Protein AF-A0A432GWC9-F1 (afdb_monomer)

Solvent-accessible surface area (backbone atoms only — not comparable to full-atom values): 4747 Å² total; per-residue (Å²): 136,76,98,52,77,52,68,63,46,41,78,74,69,54,47,73,65,58,50,55,52,48,42,55,50,47,24,65,73,71,74,45,92,67,57,68,65,58,43,52,54,51,51,54,50,54,51,52,74,65,40,91,45,70,68,58,34,50,53,49,53,51,37,51,26,54,54,32,45,76,71,76,38,77,58,74,78,76,130

Secondary structure (DSSP, 8-state):
------HHHHTTT--HHHHHHHHHHHHHHHSSPPPHHHHHHHHHHHHHHT--SHHHHHHHHHHHHHHHHHTT--TT---

Foldseek 3Di:
DDPDQPVLLVVVVDHPVLLVVQQVVVCVVVVHRDDSVVSNVVSLVVQLVVDPDPVSNVSSLVSQLVVCVVVVHRSDPDD

Structure (mmCIF, N/CA/C/O backbone):
data_AF-A0A432GWC9-F1
#
_entry.id   AF-A0A432GWC9-F1
#
loop_
_atom_site.group_PDB
_atom_site.id
_atom_site.type_symbol
_atom_site.label_atom_id
_atom_site.label_alt_id
_atom_site.label_comp_id
_atom_site.label_asym_id
_atom_site.label_entity_id
_atom_site.label_seq_id
_atom_site.pdbx_PDB_ins_code
_atom_site.Cartn_x
_atom_site.Cartn_y
_atom_site.Cartn_z
_atom_site.occupancy
_atom_site.B_iso_or_equiv
_atom_site.auth_seq_id
_atom_site.auth_comp_id
_atom_site.auth_asym_id
_atom_site.auth_atom_id
_atom_site.pdbx_PDB_model_num
ATOM 1 N N . MET A 1 1 ? -5.707 -14.955 11.431 1.00 41.81 1 MET A N 1
ATOM 2 C CA . MET A 1 1 ? -4.267 -14.999 11.778 1.00 41.81 1 MET A CA 1
ATOM 3 C C . MET A 1 1 ? -3.513 -14.506 10.563 1.00 41.81 1 MET A C 1
ATOM 5 O O . MET A 1 1 ? -3.764 -15.036 9.491 1.00 41.81 1 MET A O 1
ATOM 9 N N . ALA A 1 2 ? -2.660 -13.498 10.773 1.00 40.44 2 ALA A N 1
ATOM 10 C CA . ALA A 1 2 ? -2.067 -12.605 9.778 1.00 40.44 2 ALA A CA 1
ATOM 11 C C . ALA A 1 2 ? -3.055 -11.578 9.178 1.00 40.44 2 ALA A C 1
ATOM 13 O O . ALA A 1 2 ? -3.354 -11.643 7.993 1.00 40.44 2 ALA A O 1
ATOM 14 N N . ASP A 1 3 ? -3.460 -10.567 9.966 1.00 52.34 3 ASP A N 1
ATOM 15 C CA . ASP A 1 3 ? -3.911 -9.251 9.441 1.00 52.34 3 ASP A CA 1
ATOM 16 C C . ASP A 1 3 ? -2.687 -8.502 8.890 1.00 52.34 3 ASP A C 1
ATOM 18 O O . ASP A 1 3 ? -2.194 -7.496 9.392 1.00 52.34 3 ASP A O 1
ATOM 22 N N . SER A 1 4 ? -2.046 -9.174 7.948 1.00 75.12 4 SER A N 1
ATOM 23 C CA . SER A 1 4 ? -0.733 -8.881 7.428 1.00 75.12 4 SER A CA 1
ATOM 24 C C . SER A 1 4 ? -0.902 -8.046 6.183 1.00 75.12 4 SER A C 1
ATOM 26 O O . SER A 1 4 ? -1.705 -8.408 5.330 1.00 75.12 4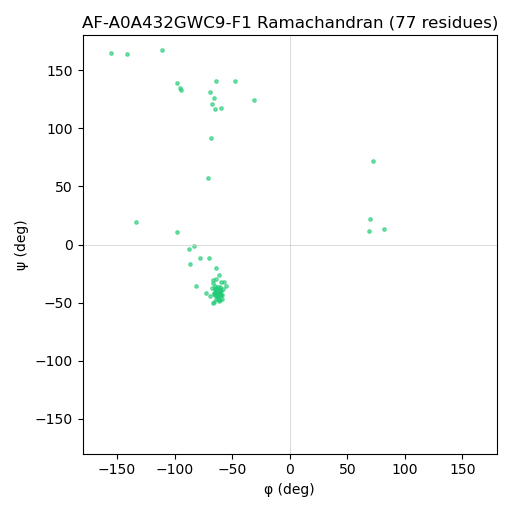 SER A O 1
ATOM 28 N N . ILE A 1 5 ? -0.094 -6.983 6.072 1.00 83.06 5 ILE A N 1
ATOM 29 C CA . ILE A 1 5 ? 0.118 -6.230 4.827 1.00 83.06 5 ILE A CA 1
ATOM 30 C C . ILE A 1 5 ? -0.022 -7.182 3.628 1.00 83.06 5 ILE A C 1
ATOM 32 O O . ILE A 1 5 ? 0.703 -8.190 3.627 1.00 83.06 5 ILE A O 1
ATOM 36 N N . PRO A 1 6 ? -0.914 -6.887 2.661 1.00 88.19 6 PRO A N 1
ATOM 37 C CA . PRO A 1 6 ? -1.104 -7.696 1.466 1.00 88.19 6 PRO A CA 1
ATOM 38 C C . PRO A 1 6 ? 0.234 -8.048 0.821 1.00 88.19 6 PRO A C 1
ATOM 40 O O . PRO A 1 6 ? 1.148 -7.221 0.785 1.00 88.19 6 PRO A O 1
ATOM 43 N N . GLU A 1 7 ? 0.365 -9.274 0.323 1.00 88.62 7 GLU A N 1
ATOM 44 C CA . GLU A 1 7 ? 1.601 -9.751 -0.308 1.00 88.62 7 GLU A CA 1
ATOM 45 C C . GLU A 1 7 ? 2.029 -8.834 -1.462 1.00 88.62 7 GLU A C 1
ATOM 47 O O . GLU A 1 7 ? 3.209 -8.520 -1.606 1.00 88.62 7 GLU A O 1
ATOM 52 N N . GLU A 1 8 ? 1.043 -8.308 -2.183 1.00 90.19 8 GLU A N 1
ATOM 53 C CA . GLU A 1 8 ? 1.175 -7.325 -3.249 1.00 90.19 8 GLU A CA 1
ATOM 54 C C . GLU A 1 8 ? 1.855 -6.038 -2.785 1.00 90.19 8 GLU A C 1
ATOM 56 O O . GLU A 1 8 ? 2.643 -5.465 -3.522 1.00 90.19 8 GLU A O 1
ATOM 61 N N . LEU A 1 9 ? 1.582 -5.571 -1.564 1.00 89.81 9 LEU A N 1
ATOM 62 C CA . LEU A 1 9 ? 2.246 -4.397 -0.991 1.00 89.81 9 LEU A CA 1
ATOM 63 C C . LEU A 1 9 ? 3.612 -4.772 -0.401 1.00 89.81 9 LEU A C 1
ATOM 65 O O . LEU A 1 9 ? 4.577 -4.014 -0.542 1.00 89.81 9 LEU A O 1
ATOM 69 N N . ARG A 1 10 ? 3.738 -5.968 0.188 1.00 89.38 10 ARG A N 1
ATOM 70 C CA . ARG A 1 10 ? 5.025 -6.483 0.684 1.00 89.38 10 ARG A CA 1
ATOM 71 C C . ARG A 1 10 ? 6.055 -6.627 -0.430 1.00 89.38 10 ARG A C 1
ATOM 73 O O . ARG A 1 10 ? 7.224 -6.332 -0.189 1.00 89.38 10 ARG A O 1
ATOM 80 N N . SER A 1 11 ? 5.650 -7.014 -1.644 1.00 87.38 11 SER A N 1
ATOM 81 C CA . SER A 1 11 ? 6.564 -7.1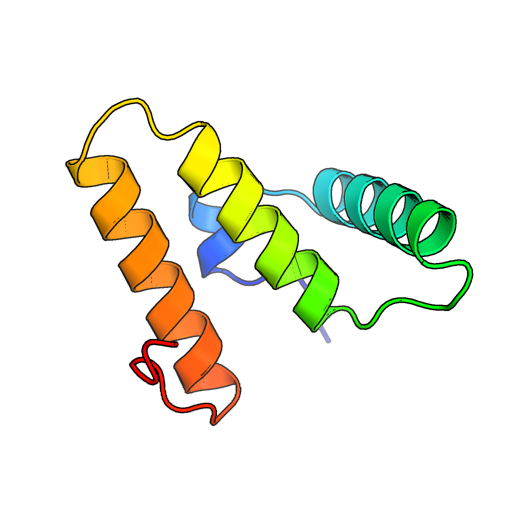12 -2.791 1.00 87.38 11 SER A CA 1
ATOM 82 C C . SER A 1 11 ? 7.167 -5.767 -3.204 1.00 87.38 11 SER A C 1
ATOM 84 O O . SER A 1 11 ? 8.225 -5.747 -3.827 1.00 87.38 11 SER A O 1
ATOM 86 N N . PHE A 1 12 ? 6.547 -4.648 -2.811 1.00 87.88 12 PHE A N 1
ATOM 87 C CA . PHE A 1 12 ? 7.095 -3.297 -2.987 1.00 87.88 12 PHE A CA 1
ATOM 88 C C . PHE A 1 12 ? 7.780 -2.746 -1.728 1.00 87.88 12 PHE A C 1
ATOM 90 O O . PHE A 1 12 ? 8.119 -1.565 -1.682 1.00 87.88 12 PHE A O 1
ATOM 97 N N . GLY A 1 13 ? 8.011 -3.585 -0.715 1.00 89.88 13 GLY A N 1
ATOM 98 C CA . GLY A 1 13 ? 8.722 -3.211 0.507 1.00 89.88 13 GLY A CA 1
ATOM 99 C C . GLY A 1 13 ? 7.868 -2.498 1.556 1.00 89.88 13 GLY A C 1
ATOM 100 O O . GLY A 1 13 ? 8.430 -1.952 2.500 1.00 89.88 13 GLY A O 1
ATOM 101 N N . VAL A 1 14 ? 6.537 -2.504 1.421 1.00 91.81 14 VAL A N 1
ATOM 102 C CA . VAL A 1 14 ? 5.637 -1.921 2.427 1.00 91.81 14 VAL A CA 1
ATOM 103 C C . VAL A 1 14 ? 5.656 -2.765 3.697 1.00 91.81 14 VAL A C 1
ATOM 105 O O . VAL A 1 14 ? 5.486 -3.988 3.664 1.00 91.81 14 VAL A O 1
ATOM 108 N N . THR A 1 15 ? 5.829 -2.094 4.829 1.00 91.56 15 THR A N 1
ATOM 109 C CA . THR A 1 15 ? 5.886 -2.700 6.159 1.00 91.56 15 THR A CA 1
ATOM 110 C C . THR A 1 15 ? 4.657 -2.346 6.996 1.00 91.56 15 THR A C 1
ATOM 112 O O . THR A 1 15 ? 3.902 -1.430 6.674 1.00 91.56 15 THR A O 1
ATOM 115 N N . SER A 1 16 ? 4.466 -3.040 8.123 1.00 89.31 16 SER A N 1
ATOM 116 C CA . SER A 1 16 ? 3.427 -2.683 9.103 1.00 89.31 16 SER A CA 1
ATOM 117 C C . SER A 1 16 ? 3.575 -1.250 9.618 1.00 89.31 16 SER A C 1
ATOM 119 O O . SER A 1 16 ? 2.578 -0.583 9.862 1.00 89.31 16 SER A O 1
ATOM 121 N N . LYS A 1 17 ? 4.813 -0.747 9.708 1.00 91.00 17 LYS A N 1
ATOM 122 C CA . LYS A 1 17 ? 5.078 0.633 10.114 1.00 91.00 17 LYS A CA 1
ATOM 123 C C . LYS A 1 17 ? 4.519 1.636 9.100 1.00 91.00 17 LYS A C 1
ATOM 125 O O . LYS A 1 17 ? 3.893 2.606 9.508 1.00 91.00 17 LYS A O 1
ATOM 130 N N . ASP A 1 18 ? 4.704 1.386 7.803 1.00 91.62 18 ASP A N 1
ATOM 131 C CA . ASP A 1 18 ? 4.164 2.253 6.744 1.00 91.62 18 ASP A CA 1
ATOM 132 C C . ASP A 1 18 ? 2.631 2.284 6.780 1.00 91.62 18 ASP A C 1
ATOM 134 O O . ASP A 1 18 ? 2.017 3.328 6.564 1.00 91.62 18 ASP A O 1
ATOM 138 N N . PHE A 1 19 ? 2.007 1.149 7.102 1.00 91.88 19 PHE A N 1
ATOM 139 C CA . PHE A 1 19 ? 0.564 1.070 7.300 1.00 91.88 19 PHE A CA 1
ATOM 140 C C . PHE A 1 19 ? 0.094 1.871 8.511 1.00 91.88 19 PHE A C 1
ATOM 142 O O . PHE A 1 19 ? -0.819 2.680 8.366 1.00 91.88 19 PHE A O 1
ATOM 149 N N . ASP A 1 20 ? 0.718 1.697 9.678 1.00 91.69 20 ASP A N 1
ATOM 150 C CA . ASP A 1 20 ? 0.340 2.426 10.894 1.00 91.69 20 ASP A CA 1
ATOM 151 C C . ASP A 1 20 ? 0.512 3.941 10.714 1.00 91.69 20 ASP A C 1
ATOM 153 O O . ASP A 1 20 ? -0.359 4.729 11.099 1.00 91.69 20 ASP A O 1
ATOM 157 N N . GLU A 1 21 ? 1.607 4.359 10.070 1.00 93.38 21 GLU A N 1
ATOM 158 C CA . GLU A 1 21 ? 1.848 5.758 9.717 1.00 93.38 21 GLU A CA 1
ATOM 159 C C . GLU A 1 21 ? 0.767 6.281 8.766 1.00 93.38 21 GLU A C 1
ATOM 161 O O . GLU A 1 21 ? 0.164 7.328 9.029 1.00 93.38 21 GLU A O 1
ATOM 166 N N . LYS A 1 22 ? 0.465 5.541 7.691 1.00 92.94 22 LYS A N 1
ATOM 167 C CA . LYS A 1 22 ? -0.538 5.954 6.707 1.00 92.94 22 LYS A CA 1
ATOM 168 C C . LYS A 1 22 ? -1.945 5.995 7.301 1.00 92.94 22 LYS A C 1
ATOM 170 O O . LYS A 1 22 ? -2.657 6.975 7.079 1.00 92.94 22 LYS A O 1
ATOM 175 N N . LYS A 1 23 ? -2.324 4.997 8.105 1.00 92.94 23 LYS A N 1
ATOM 176 C CA . LYS A 1 23 ? -3.596 4.951 8.843 1.00 92.94 23 LYS A CA 1
ATOM 177 C C . LYS A 1 23 ? -3.714 6.154 9.774 1.00 92.94 23 LYS A C 1
ATOM 179 O O . LYS A 1 23 ? -4.720 6.855 9.745 1.00 92.94 23 LYS A O 1
ATOM 184 N N . GLY A 1 24 ? -2.661 6.466 10.530 1.00 92.12 24 GLY A N 1
ATOM 185 C CA . GLY A 1 24 ? -2.629 7.636 11.407 1.00 92.12 24 GLY A CA 1
ATOM 186 C C . GLY A 1 24 ? -2.791 8.967 10.666 1.00 92.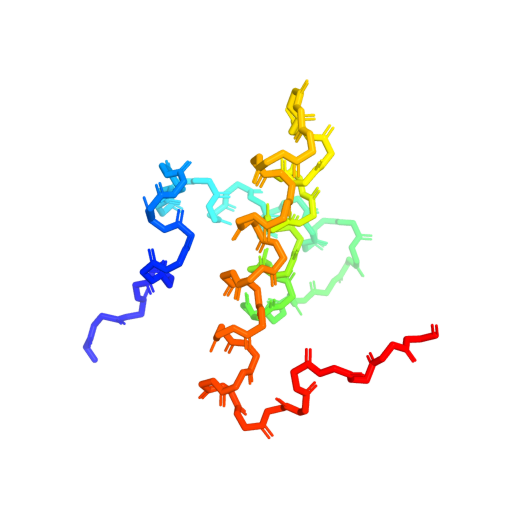12 24 GLY A C 1
ATOM 187 O O . GLY A 1 24 ? -3.470 9.865 11.168 1.00 92.12 24 GLY A O 1
ATOM 188 N N . VAL A 1 25 ? -2.196 9.108 9.476 1.00 92.75 25 VAL A N 1
ATOM 189 C CA . VAL A 1 25 ? -2.377 10.295 8.624 1.00 92.75 25 VAL A CA 1
ATOM 190 C C . VAL A 1 25 ? -3.815 10.384 8.112 1.00 92.75 25 VAL A C 1
ATOM 192 O O . VAL A 1 25 ? -4.448 11.421 8.296 1.00 92.75 25 VAL A O 1
ATOM 195 N N . LEU A 1 26 ? -4.352 9.307 7.535 1.00 90.69 26 LEU A N 1
ATOM 196 C CA . LEU A 1 26 ? -5.698 9.301 6.955 1.00 90.69 26 LEU A CA 1
ATOM 197 C C . LEU A 1 26 ? -6.782 9.557 8.010 1.00 90.69 26 LEU A C 1
ATOM 199 O O . LEU A 1 26 ? -7.641 10.407 7.790 1.00 90.69 26 LEU A O 1
ATOM 203 N N . THR A 1 27 ? -6.694 8.928 9.185 1.00 91.31 27 THR A N 1
ATOM 204 C CA . THR A 1 27 ? -7.628 9.158 10.302 1.00 91.31 27 THR A CA 1
ATOM 205 C C . THR A 1 27 ? -7.623 10.619 10.753 1.00 91.31 27 THR A C 1
ATOM 207 O O . THR A 1 27 ? -8.678 11.196 11.016 1.00 91.31 27 THR A O 1
ATOM 210 N N . LYS A 1 28 ? -6.448 11.266 10.799 1.00 91.88 28 LYS A N 1
ATOM 211 C CA . LYS A 1 28 ? -6.350 12.702 11.115 1.00 91.88 28 LYS A CA 1
ATOM 212 C C . LYS A 1 28 ? -6.957 13.579 10.023 1.00 91.88 28 LYS A C 1
ATOM 214 O O . LYS A 1 28 ? -7.558 14.599 10.344 1.00 91.88 28 LYS A O 1
ATOM 219 N N . THR A 1 29 ? -6.788 13.208 8.756 1.00 89.12 29 THR A N 1
ATOM 220 C CA . THR A 1 29 ? -7.311 13.970 7.615 1.00 89.12 29 THR A CA 1
ATOM 221 C C . THR A 1 29 ? -8.826 13.838 7.476 1.00 89.12 29 THR A C 1
ATOM 223 O O . THR A 1 29 ? -9.495 14.833 7.216 1.00 89.12 29 THR A O 1
ATOM 226 N N . MET A 1 30 ? -9.375 12.638 7.665 1.00 85.69 30 MET A N 1
ATOM 227 C CA . MET A 1 30 ? -10.808 12.365 7.516 1.00 85.69 30 MET A CA 1
ATOM 228 C C . MET A 1 30 ? -11.612 12.642 8.793 1.00 85.69 30 MET A C 1
ATOM 230 O O . MET A 1 30 ? -12.834 12.751 8.734 1.00 85.69 30 MET A O 1
ATOM 234 N N . GLY A 1 31 ? -10.950 12.753 9.950 1.00 84.62 31 GLY A N 1
ATOM 235 C CA . GLY A 1 31 ? -11.602 12.994 11.241 1.00 84.62 31 GLY A CA 1
ATOM 236 C C . GLY A 1 31 ? -12.444 11.818 11.747 1.00 84.62 31 GLY A C 1
ATOM 237 O O . GLY A 1 31 ? -13.211 11.981 12.694 1.00 84.62 31 GLY A O 1
ATOM 238 N N . THR A 1 32 ? -12.319 10.648 11.120 1.00 86.25 32 THR A N 1
ATOM 239 C CA . THR A 1 32 ? -13.060 9.419 11.434 1.00 86.25 32 THR A CA 1
ATOM 240 C C . THR A 1 32 ? -12.138 8.208 11.297 1.00 86.25 32 THR A C 1
ATOM 242 O O . THR A 1 32 ? -11.040 8.324 10.750 1.00 86.25 32 THR A O 1
ATOM 245 N N . GLU A 1 33 ? -12.544 7.062 11.846 1.00 85.00 33 GLU A N 1
ATOM 246 C CA . GLU A 1 33 ? -11.789 5.816 11.705 1.00 85.00 33 GLU A CA 1
ATOM 247 C C . GLU A 1 33 ? -11.787 5.352 10.243 1.00 85.00 33 GLU A C 1
ATOM 249 O O . GLU A 1 33 ? -12.840 5.221 9.625 1.00 85.00 33 GLU A O 1
ATOM 254 N N . VAL A 1 34 ? -10.589 5.129 9.701 1.00 87.50 34 VAL A N 1
ATOM 255 C CA . VAL A 1 34 ? -10.376 4.775 8.293 1.00 87.50 34 VAL A CA 1
ATOM 256 C C . VAL A 1 34 ? -10.302 3.263 8.141 1.00 87.50 34 VAL A C 1
ATOM 258 O O . VAL A 1 34 ? -9.574 2.592 8.883 1.00 87.50 34 VAL A O 1
ATOM 261 N N . ASP A 1 35 ? -11.034 2.740 7.157 1.00 89.00 35 ASP A N 1
ATOM 262 C CA . ASP A 1 35 ? -11.030 1.321 6.812 1.00 89.00 35 ASP A CA 1
ATOM 263 C C . ASP A 1 35 ? -9.644 0.886 6.312 1.00 89.00 35 ASP A C 1
ATOM 265 O O . ASP A 1 35 ? -8.967 1.598 5.567 1.00 89.00 35 ASP A O 1
ATOM 269 N N . GLU A 1 36 ? -9.203 -0.308 6.702 1.00 89.06 36 GLU A N 1
ATOM 270 C CA . GLU A 1 36 ? -7.872 -0.808 6.338 1.00 89.06 36 GLU A CA 1
ATOM 271 C C . GLU A 1 36 ? -7.677 -0.903 4.822 1.00 89.06 36 GLU A C 1
ATOM 273 O O . GLU A 1 36 ? -6.578 -0.648 4.323 1.00 89.06 36 GLU A O 1
ATOM 278 N N . LYS A 1 37 ? -8.743 -1.191 4.065 1.00 88.00 37 LYS A N 1
ATOM 279 C CA . LYS A 1 37 ? -8.699 -1.229 2.601 1.00 88.00 37 LYS A CA 1
ATOM 280 C C . LYS A 1 37 ? -8.376 0.141 2.031 1.00 88.00 37 LYS A C 1
ATOM 282 O O . LYS A 1 37 ? -7.585 0.216 1.095 1.00 88.00 37 LYS A O 1
ATOM 287 N N . GLU A 1 38 ? -8.933 1.212 2.593 1.00 87.88 38 GLU A N 1
ATOM 288 C CA . GLU A 1 38 ? -8.619 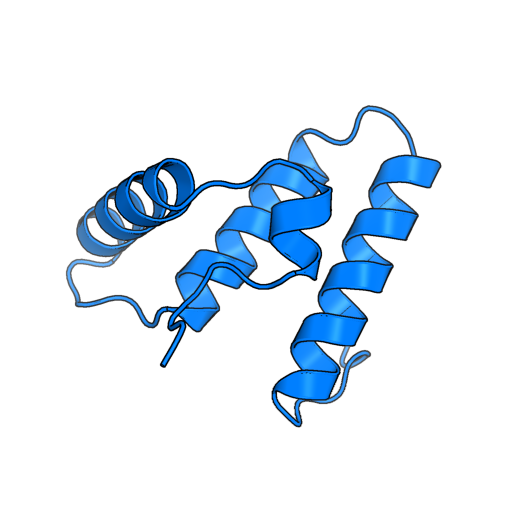2.579 2.166 1.00 87.88 38 GLU A CA 1
ATOM 289 C C . GLU A 1 38 ? -7.154 2.925 2.442 1.00 87.88 38 GLU A C 1
ATOM 291 O O . GLU A 1 38 ? -6.492 3.533 1.596 1.00 87.88 38 GLU A O 1
ATOM 296 N N . VAL A 1 39 ? -6.610 2.463 3.573 1.00 91.94 39 VAL A N 1
ATOM 297 C CA . VAL A 1 39 ? -5.179 2.602 3.875 1.00 91.94 39 VAL A CA 1
ATOM 298 C C . VAL A 1 39 ? -4.337 1.879 2.820 1.00 91.94 39 VAL A C 1
ATOM 300 O O . VAL A 1 39 ? -3.412 2.475 2.265 1.00 91.94 39 VAL A O 1
ATOM 303 N N . PHE A 1 40 ? -4.678 0.632 2.477 1.00 91.00 40 PHE A N 1
ATOM 304 C CA . PHE A 1 40 ? -3.972 -0.132 1.444 1.00 91.00 40 PHE A CA 1
ATOM 305 C C . PHE A 1 40 ? -4.068 0.518 0.060 1.00 91.00 40 PHE A C 1
ATOM 307 O O . PHE A 1 40 ? -3.049 0.647 -0.6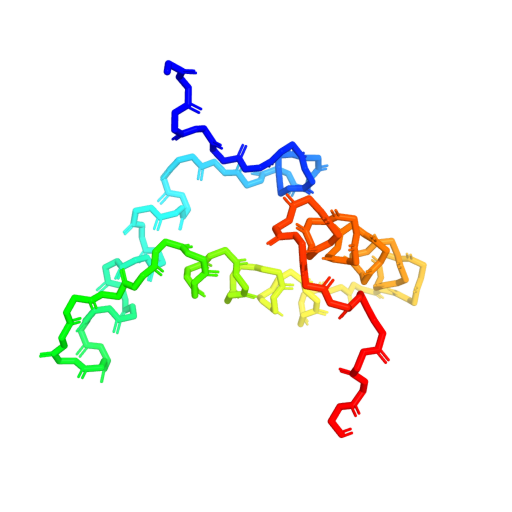21 1.00 91.00 40 PHE A O 1
ATOM 314 N N . PHE A 1 41 ? -5.249 0.996 -0.342 1.00 89.69 41 PHE A N 1
ATOM 315 C CA . PHE A 1 41 ? -5.418 1.739 -1.594 1.00 89.69 41 PHE A CA 1
ATOM 316 C C . PHE A 1 41 ? -4.540 2.987 -1.635 1.00 89.69 41 PHE A C 1
ATOM 318 O O . PHE A 1 41 ? -3.875 3.246 -2.641 1.00 89.69 41 PHE A O 1
ATOM 325 N N . SER A 1 42 ? -4.486 3.732 -0.534 1.00 91.94 42 SER A N 1
ATOM 326 C CA . SER A 1 42 ? -3.664 4.933 -0.456 1.00 91.94 42 SER A CA 1
ATOM 327 C C . SER A 1 42 ? -2.162 4.619 -0.513 1.00 91.94 42 SER A C 1
ATOM 329 O O . SER A 1 42 ? -1.401 5.370 -1.119 1.00 91.94 42 SER A O 1
ATOM 331 N N . LEU A 1 43 ? -1.722 3.479 0.033 1.00 94.06 43 LEU A N 1
ATOM 332 C CA . LEU A 1 43 ? -0.337 3.009 -0.106 1.00 94.06 43 LEU A CA 1
ATOM 333 C C . LEU A 1 43 ? 0.009 2.642 -1.558 1.00 94.06 43 LEU A C 1
ATOM 335 O O . LEU A 1 43 ? 1.076 3.022 -2.043 1.00 94.06 43 LEU A O 1
ATOM 339 N N . PHE A 1 44 ? -0.891 1.972 -2.287 1.00 92.38 44 PHE A N 1
ATOM 340 C CA . PHE A 1 44 ? -0.702 1.724 -3.722 1.00 92.38 44 PHE A CA 1
ATOM 341 C C . PHE A 1 44 ? -0.588 3.028 -4.523 1.00 92.38 44 PHE A C 1
ATOM 343 O O . PHE A 1 44 ? 0.259 3.129 -5.411 1.00 92.38 44 PHE A O 1
ATOM 350 N N . GLN A 1 45 ? -1.396 4.042 -4.196 1.00 90.94 45 GLN A N 1
ATOM 351 C CA . GLN A 1 45 ? -1.331 5.361 -4.837 1.00 90.94 45 GLN A CA 1
ATOM 352 C C . GLN A 1 45 ? -0.010 6.088 -4.550 1.00 90.94 45 GLN A C 1
ATOM 354 O O . GLN A 1 45 ? 0.587 6.666 -5.465 1.00 90.94 45 GLN A O 1
ATOM 359 N N . ASP A 1 46 ? 0.484 6.030 -3.311 1.00 92.75 46 ASP A N 1
ATOM 360 C CA . ASP A 1 46 ? 1.779 6.610 -2.946 1.00 92.75 46 ASP A CA 1
ATOM 361 C C . ASP A 1 46 ? 2.922 5.953 -3.733 1.00 92.75 46 ASP A C 1
ATOM 363 O O . ASP A 1 46 ? 3.812 6.644 -4.237 1.00 92.75 46 ASP A O 1
ATOM 367 N N . LEU A 1 47 ? 2.894 4.622 -3.866 1.00 92.00 47 LEU A N 1
ATOM 368 C CA . LEU A 1 47 ? 3.871 3.873 -4.658 1.00 92.00 47 LEU A CA 1
ATOM 369 C C . LEU A 1 47 ? 3.780 4.226 -6.147 1.00 92.00 47 LEU A C 1
ATOM 371 O O . LEU A 1 47 ? 4.810 4.449 -6.781 1.00 92.00 47 LEU A O 1
ATOM 375 N N . ALA A 1 48 ? 2.565 4.336 -6.693 1.00 89.50 48 ALA A N 1
ATOM 376 C CA . ALA A 1 48 ? 2.340 4.722 -8.086 1.00 89.50 48 ALA A CA 1
ATOM 377 C C . ALA A 1 48 ? 2.872 6.132 -8.379 1.00 89.50 48 ALA A C 1
ATOM 379 O O . ALA A 1 48 ? 3.512 6.349 -9.405 1.00 89.50 48 ALA A O 1
ATOM 380 N N . THR A 1 49 ? 2.692 7.070 -7.447 1.00 89.12 49 THR A N 1
ATOM 381 C CA . THR A 1 49 ? 3.208 8.445 -7.566 1.00 89.12 49 THR A CA 1
ATOM 382 C C . THR A 1 49 ? 4.739 8.494 -7.532 1.00 89.12 49 THR A C 1
ATOM 384 O O . THR A 1 49 ? 5.352 9.354 -8.161 1.00 89.12 49 THR A O 1
ATOM 387 N N . LYS A 1 50 ? 5.376 7.558 -6.818 1.00 89.00 50 LYS A N 1
ATOM 388 C CA . LYS A 1 50 ? 6.840 7.435 -6.730 1.00 89.00 50 LYS A CA 1
ATOM 389 C C . LYS A 1 50 ? 7.446 6.575 -7.846 1.00 89.00 50 LYS A C 1
ATOM 391 O O . LYS A 1 50 ? 8.669 6.436 -7.900 1.00 89.00 50 LYS A O 1
ATOM 396 N N . ALA A 1 51 ? 6.632 5.980 -8.718 1.00 89.50 51 ALA A N 1
ATOM 397 C CA . ALA A 1 51 ? 7.115 5.107 -9.777 1.00 89.50 51 ALA A CA 1
ATOM 398 C C . ALA A 1 51 ?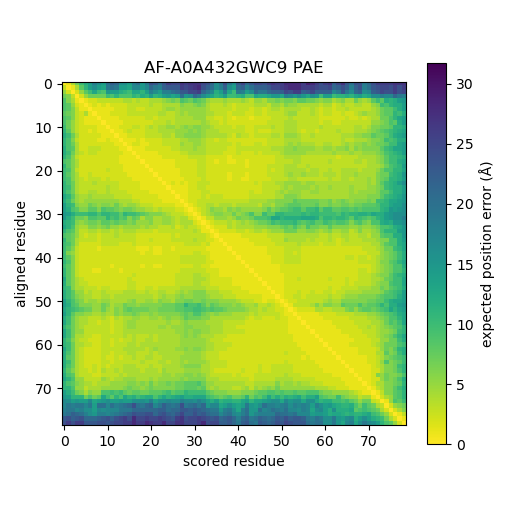 7.975 5.896 -10.778 1.00 89.50 51 ALA A C 1
ATOM 400 O O . ALA A 1 51 ? 7.507 6.796 -11.469 1.00 89.50 51 ALA A O 1
ATOM 401 N N . ILE A 1 52 ? 9.253 5.530 -10.877 1.00 86.69 52 ILE A N 1
ATOM 402 C CA . ILE A 1 52 ? 10.236 6.226 -11.723 1.00 86.69 52 ILE A CA 1
ATOM 403 C C . ILE A 1 52 ? 10.120 5.878 -13.214 1.00 86.69 52 ILE A C 1
ATOM 405 O O . ILE A 1 52 ? 10.772 6.504 -14.047 1.00 86.69 52 ILE A O 1
ATOM 409 N N . ASN A 1 53 ? 9.345 4.846 -13.563 1.00 90.31 53 ASN A N 1
ATOM 410 C CA . ASN A 1 53 ? 9.144 4.423 -14.944 1.00 90.31 53 ASN A CA 1
ATOM 411 C C . ASN A 1 53 ? 7.815 3.674 -15.136 1.00 90.31 53 ASN A C 1
ATOM 413 O O . ASN A 1 53 ? 7.193 3.192 -14.186 1.00 90.31 53 ASN A O 1
ATOM 417 N N . TYR A 1 54 ? 7.420 3.542 -16.404 1.00 88.81 54 TYR A N 1
ATOM 418 C CA . TYR A 1 54 ? 6.173 2.892 -16.804 1.00 88.81 54 TYR A CA 1
ATOM 419 C C . TYR A 1 54 ? 6.107 1.400 -16.460 1.00 88.81 54 TYR A C 1
ATOM 421 O O . TYR A 1 54 ? 5.018 0.907 -16.196 1.00 88.81 54 TYR A O 1
ATOM 429 N N . GLN A 1 55 ? 7.232 0.681 -16.426 1.00 89.88 55 GLN A N 1
ATOM 430 C CA . GLN A 1 55 ? 7.236 -0.750 -16.094 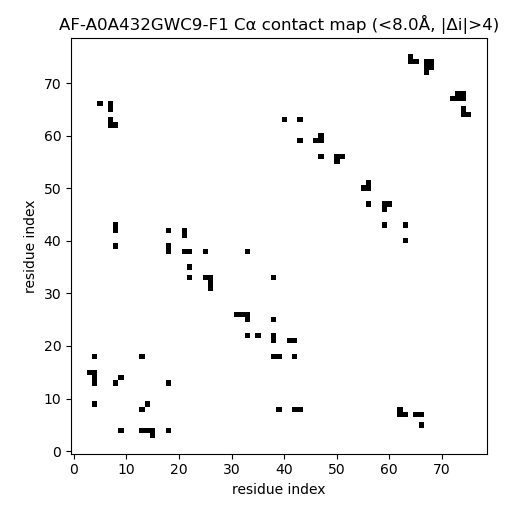1.00 89.88 55 GLN A CA 1
ATOM 431 C C . GLN A 1 55 ? 6.883 -0.979 -14.618 1.00 89.88 55 GLN A C 1
ATOM 433 O O . GLN A 1 55 ? 6.051 -1.827 -14.304 1.00 89.88 55 GLN A O 1
ATOM 438 N N . ILE A 1 56 ? 7.460 -0.179 -13.716 1.00 88.62 56 ILE A N 1
ATOM 439 C CA . ILE A 1 56 ? 7.135 -0.205 -12.283 1.00 88.62 56 ILE A CA 1
ATOM 440 C C . ILE A 1 56 ? 5.674 0.196 -12.072 1.00 88.62 56 ILE A C 1
ATOM 442 O O . ILE A 1 56 ? 4.965 -0.449 -11.303 1.00 88.62 56 ILE A O 1
ATOM 446 N N . LEU A 1 57 ? 5.204 1.217 -12.792 1.00 89.75 57 LEU A N 1
ATOM 447 C CA . LEU A 1 57 ? 3.815 1.659 -12.720 1.00 89.75 57 LEU A CA 1
ATOM 448 C C . LEU A 1 57 ? 2.834 0.566 -13.183 1.00 89.75 57 LEU A C 1
ATOM 450 O O . LEU A 1 57 ? 1.844 0.306 -12.505 1.00 89.75 57 LEU A O 1
ATOM 454 N N . GLN A 1 58 ? 3.122 -0.112 -14.298 1.00 89.75 58 GLN A N 1
ATOM 455 C CA . GLN A 1 58 ? 2.320 -1.238 -14.789 1.00 89.75 58 GLN A CA 1
ATOM 456 C C . GLN A 1 58 ? 2.278 -2.388 -13.778 1.00 89.75 58 GLN A C 1
ATOM 458 O O . GLN A 1 58 ? 1.206 -2.931 -13.515 1.00 89.75 58 GLN A O 1
ATOM 463 N N . LEU A 1 59 ? 3.418 -2.728 -13.170 1.00 91.69 59 LEU A N 1
ATOM 464 C CA . LEU A 1 59 ? 3.488 -3.772 -12.148 1.00 91.69 59 LEU A CA 1
ATOM 465 C C . LEU A 1 59 ? 2.689 -3.396 -10.888 1.00 91.69 59 LEU A C 1
ATOM 467 O O . LEU A 1 59 ? 2.036 -4.259 -10.303 1.00 91.69 59 LEU A O 1
ATOM 471 N N . LEU A 1 60 ? 2.706 -2.123 -10.480 1.00 91.50 60 LEU A N 1
ATOM 472 C CA . LEU A 1 60 ? 1.906 -1.623 -9.357 1.00 91.50 60 LEU A CA 1
ATOM 473 C C . LEU A 1 60 ? 0.405 -1.735 -9.632 1.00 91.50 60 LEU A C 1
ATOM 475 O O . LEU A 1 60 ? -0.324 -2.252 -8.789 1.00 91.50 60 LEU A O 1
ATOM 479 N N . TYR A 1 61 ? -0.053 -1.317 -10.815 1.00 88.75 61 TYR A N 1
ATOM 480 C CA . TYR A 1 61 ? -1.462 -1.454 -11.195 1.00 88.75 61 TYR A CA 1
ATOM 481 C C . TYR A 1 61 ? -1.897 -2.915 -11.320 1.00 88.75 61 TYR A C 1
ATOM 483 O O . TYR A 1 61 ? -3.011 -3.252 -10.927 1.00 88.75 61 TYR A O 1
ATOM 491 N N . TRP A 1 62 ? -1.018 -3.794 -11.803 1.00 90.38 62 TRP A N 1
ATOM 492 C CA . TRP A 1 62 ? -1.285 -5.230 -11.838 1.00 90.38 62 TRP A CA 1
ATOM 493 C C . TRP A 1 62 ? -1.481 -5.811 -10.431 1.00 90.38 62 TRP A C 1
ATOM 495 O O . TRP A 1 62 ? -2.458 -6.507 -10.171 1.00 90.38 62 TRP A O 1
ATOM 505 N N . ASN A 1 63 ? -0.590 -5.474 -9.498 1.00 90.19 63 ASN A N 1
ATOM 506 C CA . ASN A 1 63 ? -0.700 -5.896 -8.102 1.00 90.19 63 ASN A CA 1
ATOM 507 C C . ASN A 1 63 ? -1.946 -5.316 -7.418 1.00 90.19 63 ASN A C 1
ATOM 509 O O . ASN A 1 63 ? -2.624 -6.010 -6.665 1.00 90.19 63 ASN A O 1
ATOM 513 N N . LEU A 1 64 ? -2.307 -4.073 -7.732 1.00 89.69 64 LEU A N 1
ATOM 514 C CA . LEU A 1 64 ? -3.553 -3.478 -7.264 1.00 89.69 64 LEU A CA 1
ATOM 515 C C . LEU A 1 64 ? -4.786 -4.238 -7.779 1.00 89.69 64 LEU A C 1
ATOM 517 O O . LEU A 1 64 ? -5.728 -4.458 -7.020 1.00 89.69 64 LEU A O 1
ATOM 521 N N . ALA A 1 65 ? -4.782 -4.648 -9.049 1.00 87.88 65 ALA A N 1
ATOM 522 C CA . ALA A 1 65 ? -5.864 -5.433 -9.634 1.00 87.88 65 ALA A CA 1
ATOM 523 C C . ALA A 1 65 ? -5.994 -6.807 -8.957 1.00 87.88 65 ALA A C 1
ATOM 525 O O . ALA A 1 65 ? -7.101 -7.192 -8.593 1.00 87.88 65 ALA A O 1
ATOM 526 N N . LEU A 1 66 ? -4.876 -7.500 -8.703 1.00 88.69 66 LEU A N 1
ATOM 527 C CA . LEU A 1 66 ? -4.866 -8.763 -7.952 1.00 88.69 66 LEU A CA 1
ATOM 528 C C . LEU A 1 66 ? -5.411 -8.593 -6.529 1.00 88.69 66 LEU A C 1
ATOM 530 O O . LEU A 1 66 ? -6.201 -9.410 -6.060 1.00 88.69 66 LEU A O 1
ATOM 534 N N . TYR A 1 67 ? -5.026 -7.510 -5.852 1.00 87.69 67 TYR A N 1
ATOM 535 C CA . TYR A 1 67 ? -5.552 -7.191 -4.531 1.00 87.69 67 TYR A CA 1
ATOM 536 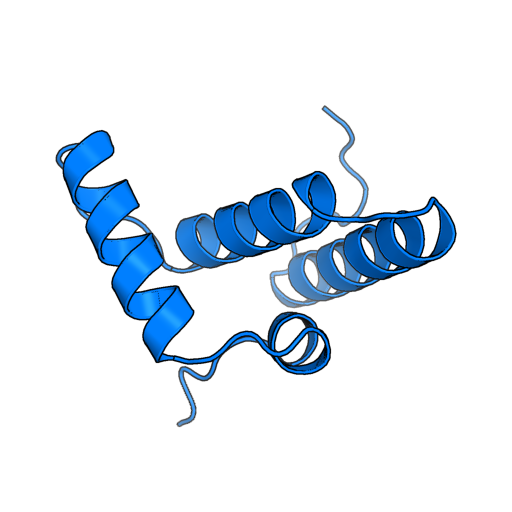C C . TYR A 1 67 ? -7.070 -6.939 -4.564 1.00 87.69 67 TYR A C 1
ATOM 538 O O . TYR A 1 67 ? -7.798 -7.480 -3.735 1.00 87.69 67 TYR A O 1
ATOM 546 N N . LYS A 1 68 ? -7.569 -6.172 -5.544 1.00 85.50 68 LYS A N 1
ATOM 547 C CA . LYS A 1 68 ? -9.013 -5.938 -5.736 1.00 85.50 68 LYS A CA 1
ATOM 548 C C . LYS A 1 68 ? -9.783 -7.227 -6.030 1.00 85.50 68 LYS A C 1
ATOM 550 O O . LYS A 1 68 ? -10.835 -7.447 -5.435 1.00 85.50 68 LYS A O 1
ATOM 555 N N . ASP A 1 69 ? -9.230 -8.092 -6.876 1.00 86.75 69 ASP A N 1
ATOM 556 C CA . ASP A 1 69 ? -9.813 -9.396 -7.203 1.00 86.75 69 ASP A CA 1
ATOM 557 C C . ASP A 1 69 ? -9.961 -10.275 -5.948 1.00 86.75 69 ASP A C 1
ATOM 559 O O . ASP A 1 69 ? -11.033 -10.818 -5.681 1.00 86.75 69 ASP A O 1
ATOM 563 N N . LYS A 1 70 ? -8.940 -10.300 -5.076 1.00 85.44 70 LYS A N 1
ATOM 564 C CA . LYS A 1 70 ? -9.003 -10.985 -3.769 1.00 85.44 70 LYS A CA 1
ATOM 565 C C . LYS A 1 70 ? -10.084 -10.430 -2.837 1.00 85.44 70 LYS A C 1
ATOM 567 O O . LYS A 1 70 ? -10.569 -11.154 -1.969 1.00 85.44 70 LYS A O 1
ATOM 572 N N . LEU A 1 71 ? -10.460 -9.162 -2.996 1.00 82.75 71 LEU A N 1
ATOM 573 C CA . LEU A 1 71 ? -11.559 -8.540 -2.257 1.00 82.75 71 LEU A CA 1
ATOM 574 C C . LEU A 1 71 ? -12.939 -8.811 -2.882 1.00 82.75 71 LEU A C 1
ATOM 576 O O . LEU A 1 71 ? -13.939 -8.353 -2.327 1.00 82.75 71 LEU A O 1
ATOM 580 N N . GLY A 1 72 ? -13.008 -9.527 -4.010 1.00 82.06 72 GLY A N 1
ATOM 581 C CA . GLY A 1 72 ? -14.235 -9.734 -4.780 1.00 82.06 72 GLY A CA 1
ATOM 582 C C . GLY A 1 72 ? -14.735 -8.463 -5.472 1.00 82.06 72 GLY A C 1
ATOM 583 O O . GLY A 1 72 ? -15.927 -8.351 -5.746 1.00 82.06 72 GLY A O 1
ATOM 584 N N . GLN A 1 73 ? -13.850 -7.485 -5.688 1.00 75.38 73 GLN A N 1
ATOM 585 C CA . GLN A 1 73 ? -14.151 -6.246 -6.402 1.00 75.38 73 GLN A CA 1
ATOM 586 C C . GLN A 1 73 ? -13.697 -6.371 -7.855 1.00 75.38 73 GLN A C 1
ATOM 588 O O . GLN A 1 73 ? -12.600 -6.872 -8.111 1.00 75.38 73 GLN A O 1
ATOM 593 N N . ASP A 1 74 ? -14.500 -5.864 -8.794 1.00 70.31 74 ASP A N 1
ATOM 594 C CA . ASP A 1 74 ? -14.125 -5.872 -10.205 1.00 70.31 74 ASP A CA 1
ATOM 595 C C . ASP A 1 74 ? -12.819 -5.096 -10.409 1.00 70.31 74 ASP A C 1
ATOM 597 O O . ASP A 1 74 ? -12.688 -3.898 -10.131 1.00 70.31 74 ASP A O 1
ATOM 601 N N . SER A 1 75 ? -11.806 -5.820 -10.880 1.00 58.19 75 SER A N 1
ATOM 602 C CA . SER A 1 75 ? -10.413 -5.369 -10.922 1.00 58.19 75 SER A CA 1
ATOM 603 C C . SER A 1 75 ? -10.180 -4.252 -11.951 1.00 58.19 75 SER A C 1
ATOM 605 O O . SER A 1 75 ? -9.129 -3.610 -11.930 1.00 58.19 75 SER A O 1
ATOM 607 N N . PHE A 1 76 ? -11.166 -4.005 -12.824 1.00 55.53 76 PHE A N 1
ATOM 608 C CA . PHE A 1 76 ? -11.097 -3.119 -13.989 1.00 55.53 76 PHE A CA 1
ATOM 609 C C . PHE A 1 76 ? -12.290 -2.163 -14.135 1.00 55.53 76 PHE A C 1
ATOM 611 O O . PHE A 1 76 ? -12.489 -1.625 -15.225 1.00 55.53 76 PHE A O 1
ATOM 618 N N . GLU A 1 77 ? -13.065 -1.892 -13.079 1.00 48.56 77 GLU A N 1
ATOM 619 C CA . GLU A 1 77 ? -13.931 -0.705 -13.110 1.00 48.56 77 GLU A CA 1
ATOM 620 C C . GLU A 1 77 ? -13.043 0.550 -13.069 1.00 48.56 77 GLU A C 1
ATOM 622 O O . GLU A 1 77 ? -12.583 1.016 -12.022 1.00 48.56 77 GLU A O 1
ATOM 627 N N . LEU A 1 78 ? -12.707 1.023 -14.270 1.00 45.84 78 LEU A N 1
ATOM 628 C CA . LEU A 1 78 ? -12.144 2.337 -14.537 1.00 45.84 78 LEU A CA 1
ATOM 629 C C . LEU A 1 78 ? -13.230 3.368 -14.215 1.00 45.84 78 LEU A C 1
ATOM 631 O O . LEU A 1 78 ? -14.314 3.312 -14.795 1.00 45.84 78 LEU A O 1
ATOM 635 N N . PHE A 1 79 ? -12.926 4.2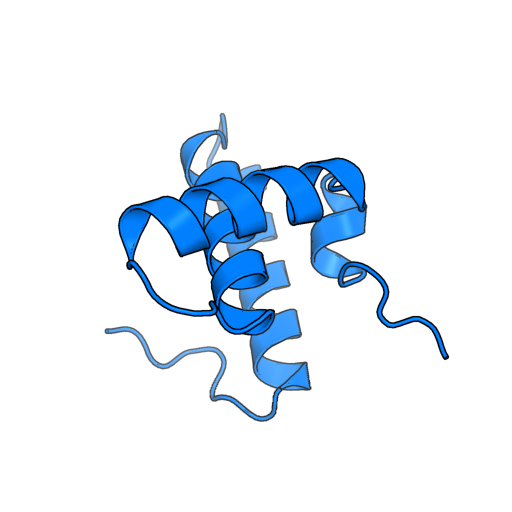70 -13.281 1.00 45.16 79 PHE A N 1
ATOM 636 C CA . PHE A 1 79 ? -13.673 5.516 -13.103 1.00 45.16 79 PHE A CA 1
ATOM 637 C C . PHE A 1 79 ? -13.683 6.337 -14.397 1.00 45.16 79 PHE A C 1
ATOM 639 O O . PHE A 1 79 ? -12.637 6.345 -15.092 1.00 45.16 79 PHE A O 1
#

Mean predicted aligned error: 5.85 Å

Sequence (79 aa):
MADSIPEELRSFGVTSKDFDEKKGVLTKTMGTEVDEKEVFFSLFQDLATKAINYQILQLLYWNLALYKDKLGQDSFELF

Organism: NCBI:txid2024889

pLDDT: mean 84.67, std 12.89, range [40.44, 94.06]

Radius of gyration: 12.74 Å; Cα contacts (8 Å, |Δi|>4): 51; chains: 1; bounding box: 24×29×29 Å

Nearest PDB structures (foldseek):
  2alg-assembly2_B  TM=4.419E-01  e=5.528E+00  Prunus persica